Protein AF-A0AA97EHS9-F1 (afdb_monomer_lite)

Radius of gyration: 20.48 Å; chains: 1; bounding box: 58×56×51 Å

Sequence (128 aa):
MDTQNSQNTEQPTDEQRSEQRQPIHQPLTPEEVSPEQKAAHKKALEEHDLVLNPGDMVDGEKTLQEKSQQVAVDTGDITGDRIVVPTYFVVDDPEEGQKALHHIKDAEEISDVIRQARVDESGERTWN

Foldseek 3Di:
DDDDDDDPPDDDDLVRQVVVDDDADADFDLVLQDPVLVVVQVVCVVPDPDPARPLLDDDPVDDPNRLRNGWRDFDADPVRDTGTHRQWDWDQDSVPGTDTHGVPPRVVVVVVSVQVVQADPVRDGHDD

pLDDT: mean 81.84, std 15.64, range [37.44, 95.81]

Structure (mmCIF, N/CA/C/O backbone):
data_AF-A0AA97EHS9-F1
#
_entry.id   AF-A0AA97EHS9-F1
#
loop_
_atom_site.group_PDB
_atom_site.id
_atom_site.type_symbol
_atom_site.label_atom_id
_atom_site.label_alt_id
_atom_site.label_comp_id
_atom_site.label_asym_id
_atom_site.label_entity_id
_atom_site.label_seq_id
_atom_site.pdbx_PDB_ins_code
_atom_site.Cartn_x
_atom_site.Cartn_y
_atom_site.Cartn_z
_atom_site.occupancy
_atom_site.B_iso_or_equiv
_atom_site.auth_seq_id
_atom_site.auth_comp_id
_atom_site.auth_asym_id
_atom_site.auth_atom_id
_atom_site.pdbx_PDB_model_num
ATOM 1 N N . MET A 1 1 ? -37.573 32.401 33.362 1.00 38.00 1 MET A N 1
ATOM 2 C CA . MET A 1 1 ? -36.591 31.335 33.668 1.00 38.00 1 MET A CA 1
ATOM 3 C C . MET A 1 1 ? -36.944 30.259 32.678 1.00 38.00 1 MET A C 1
ATOM 5 O O . MET A 1 1 ? -37.844 29.479 32.947 1.00 38.00 1 MET A O 1
ATOM 9 N N . ASP A 1 2 ? -36.343 30.331 31.498 1.00 37.44 2 ASP A N 1
ATOM 10 C CA . ASP A 1 2 ? -36.766 29.556 30.338 1.00 37.44 2 ASP A CA 1
ATOM 11 C C . ASP A 1 2 ? -35.605 28.648 29.960 1.00 37.44 2 ASP A C 1
ATOM 13 O O . ASP A 1 2 ? -34.492 29.096 29.675 1.00 37.44 2 ASP A O 1
ATOM 17 N N . THR A 1 3 ? -35.860 27.359 30.133 1.00 42.47 3 THR A N 1
ATOM 18 C CA . THR A 1 3 ? -34.919 26.252 30.036 1.00 42.47 3 THR A CA 1
ATOM 19 C C . THR A 1 3 ? -34.420 26.079 28.605 1.00 42.47 3 THR A C 1
ATOM 21 O O . THR A 1 3 ? -35.172 26.150 27.637 1.00 42.47 3 THR A O 1
ATOM 24 N N . GLN A 1 4 ? -33.110 25.873 28.501 1.00 44.03 4 GLN A N 1
ATOM 25 C CA . GLN A 1 4 ? -32.334 25.814 27.271 1.00 44.03 4 GLN A CA 1
ATOM 26 C C . GLN A 1 4 ? -32.689 24.589 26.415 1.00 44.03 4 GLN A C 1
ATOM 28 O O . GLN A 1 4 ? -32.725 23.459 26.897 1.00 44.03 4 GLN A O 1
ATOM 33 N N . ASN A 1 5 ? -32.885 24.840 25.122 1.00 41.38 5 ASN A N 1
ATOM 34 C CA . ASN A 1 5 ? -32.977 23.850 24.056 1.00 41.38 5 ASN A CA 1
ATOM 35 C C . ASN A 1 5 ? -31.569 23.290 23.771 1.00 41.38 5 ASN A C 1
ATOM 37 O O . ASN A 1 5 ? -30.795 23.922 23.051 1.00 41.38 5 ASN A O 1
ATOM 41 N N . SER A 1 6 ? -31.213 22.147 24.367 1.00 42.88 6 SER A N 1
ATOM 42 C CA . SER A 1 6 ? -30.003 21.405 23.985 1.00 42.88 6 SER A CA 1
ATOM 43 C C . SER A 1 6 ? -30.266 20.672 22.677 1.00 42.88 6 SER A C 1
ATOM 45 O O . SER A 1 6 ? -30.999 19.687 22.640 1.00 42.88 6 SER A O 1
ATOM 47 N N . GLN A 1 7 ? -29.684 21.182 21.596 1.00 43.75 7 GLN A N 1
ATOM 48 C CA . GLN A 1 7 ? -29.600 20.472 20.329 1.00 43.75 7 GLN A CA 1
ATOM 49 C C . GLN A 1 7 ? -28.669 19.270 20.520 1.00 43.75 7 GLN A C 1
ATOM 51 O O . GLN A 1 7 ? -27.468 19.430 20.719 1.00 43.75 7 GLN A O 1
ATOM 56 N N . ASN A 1 8 ? -29.253 18.075 20.497 1.00 43.03 8 ASN A N 1
ATOM 57 C CA . ASN A 1 8 ? -28.540 16.808 20.434 1.00 43.03 8 ASN A CA 1
ATOM 58 C C . ASN A 1 8 ? -27.891 16.716 19.040 1.00 43.03 8 ASN A C 1
ATOM 60 O O . ASN A 1 8 ? -28.554 16.387 18.060 1.00 43.03 8 ASN A O 1
ATOM 64 N N . THR A 1 9 ? -26.618 17.085 18.915 1.00 46.19 9 THR A N 1
ATOM 65 C CA . THR A 1 9 ? -25.808 16.728 17.743 1.00 46.19 9 THR A CA 1
ATOM 66 C C . THR A 1 9 ? -25.349 15.289 17.920 1.00 46.19 9 THR A C 1
ATOM 68 O O . THR A 1 9 ? -24.297 15.039 18.505 1.00 46.19 9 THR A O 1
ATOM 71 N N . GLU A 1 10 ? -26.168 14.342 17.469 1.00 51.69 10 GLU A N 1
ATOM 72 C CA . GLU A 1 10 ? -25.773 12.938 17.352 1.00 51.69 10 GLU A CA 1
ATOM 73 C C . GLU A 1 10 ? -24.648 12.850 16.312 1.00 51.69 10 GLU A C 1
ATOM 75 O O . GLU A 1 10 ? -24.826 13.207 15.145 1.00 51.69 10 GLU A O 1
ATOM 80 N N . GLN A 1 11 ? -23.449 12.462 16.755 1.00 49.84 11 GLN A N 1
ATOM 81 C CA . GLN A 1 11 ? -22.352 12.164 15.842 1.00 49.84 11 GLN A CA 1
ATOM 82 C C . GLN A 1 11 ? -22.699 10.892 15.053 1.00 49.84 11 GLN A C 1
ATOM 84 O O . GLN A 1 11 ? -23.260 9.964 15.637 1.00 49.84 11 GLN A O 1
ATOM 89 N N . PRO A 1 12 ? -22.386 10.829 13.748 1.00 54.97 12 PRO A N 1
ATOM 90 C CA . PRO A 1 12 ? -22.645 9.639 12.949 1.00 54.97 12 PRO A CA 1
ATOM 91 C C . PRO A 1 12 ? -21.855 8.447 13.500 1.00 54.97 12 PRO A C 1
ATOM 93 O O . PRO A 1 12 ? -20.683 8.598 13.867 1.00 54.97 12 PRO A O 1
ATOM 96 N N . THR A 1 13 ? -22.522 7.294 13.533 1.00 59.78 13 THR A N 1
ATOM 97 C CA . THR A 1 13 ? -21.960 5.990 13.918 1.00 59.78 13 THR A CA 1
ATOM 98 C C . THR A 1 13 ? -20.830 5.565 12.974 1.00 59.78 13 THR A C 1
ATOM 100 O O . THR A 1 13 ? -20.736 6.062 11.846 1.00 59.78 13 THR A O 1
ATOM 103 N N . ASP A 1 14 ? -19.971 4.645 13.416 1.00 57.78 14 ASP A N 1
ATOM 104 C CA . ASP A 1 14 ? -18.833 4.156 12.620 1.00 57.78 14 ASP A CA 1
ATOM 105 C C . ASP A 1 14 ? -19.285 3.518 11.297 1.00 57.78 14 ASP A C 1
ATOM 107 O O . ASP A 1 14 ? -18.694 3.778 10.246 1.00 57.78 14 ASP A O 1
ATOM 111 N N . GLU A 1 15 ? -20.417 2.805 11.310 1.00 55.09 15 GLU A N 1
ATOM 112 C CA . GLU A 1 15 ? -21.059 2.277 10.100 1.00 55.09 15 GLU A CA 1
ATOM 113 C C . GLU A 1 15 ? -21.406 3.407 9.115 1.00 55.09 15 GLU A C 1
ATOM 115 O O . GLU A 1 15 ? -20.994 3.369 7.955 1.00 55.09 15 GLU A O 1
ATOM 120 N N . GLN A 1 16 ? -22.042 4.485 9.586 1.00 54.19 16 GLN A N 1
ATOM 121 C CA . GLN A 1 16 ? -22.413 5.636 8.751 1.00 54.19 16 GLN A CA 1
ATOM 122 C C . GLN A 1 16 ? -21.203 6.414 8.204 1.00 54.19 16 GLN A C 1
ATOM 124 O O . GLN A 1 16 ? -21.309 7.049 7.151 1.00 54.19 16 GLN A O 1
ATOM 129 N N . ARG A 1 17 ? -20.053 6.396 8.896 1.00 59.62 17 ARG A N 1
ATOM 130 C CA . ARG A 1 17 ? -18.802 6.994 8.388 1.00 59.62 17 ARG A CA 1
ATOM 131 C C . ARG A 1 17 ? -18.130 6.137 7.329 1.00 59.62 17 ARG A C 1
ATOM 133 O O . ARG A 1 17 ? -17.501 6.709 6.439 1.00 59.62 17 ARG A O 1
ATOM 140 N N . SER A 1 18 ? -18.237 4.816 7.425 1.00 59.22 18 SER A N 1
ATOM 141 C CA . SER A 1 18 ? -17.669 3.895 6.435 1.00 59.22 18 SER A CA 1
ATOM 142 C C . SER A 1 18 ? -18.442 3.935 5.107 1.00 59.22 18 SER A C 1
ATOM 144 O O . SER A 1 18 ? -17.830 3.991 4.043 1.00 59.22 18 SER A O 1
ATOM 146 N N . GLU A 1 19 ? -19.776 4.057 5.150 1.00 54.41 19 GLU A N 1
ATOM 147 C CA . GLU A 1 19 ? -20.648 4.109 3.961 1.00 54.41 19 GLU A CA 1
ATOM 148 C C . GLU A 1 19 ? -20.401 5.324 3.046 1.00 54.41 19 GLU A C 1
ATOM 150 O O . GLU A 1 19 ? -20.736 5.301 1.861 1.00 54.41 19 GLU A O 1
ATOM 155 N N . GLN A 1 20 ? -19.815 6.403 3.573 1.00 56.38 20 GLN A N 1
ATOM 156 C CA . GLN A 1 20 ? -19.544 7.630 2.814 1.00 56.38 20 GLN A CA 1
ATOM 157 C C . GLN A 1 20 ? -18.202 7.605 2.068 1.00 56.38 20 GLN A C 1
ATOM 159 O O . GLN A 1 20 ? -17.923 8.510 1.274 1.00 56.38 20 GLN A O 1
ATOM 164 N N . ARG A 1 21 ? -17.352 6.601 2.312 1.00 69.44 21 ARG A N 1
ATOM 165 C CA . ARG A 1 21 ? -16.002 6.532 1.741 1.00 69.44 21 ARG A CA 1
ATO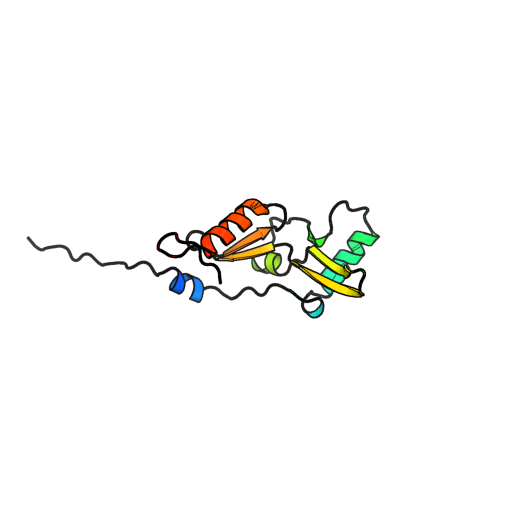M 166 C C . ARG A 1 21 ? -16.020 5.711 0.458 1.00 69.44 21 ARG A C 1
ATOM 168 O O . ARG A 1 21 ? -16.667 4.672 0.371 1.00 69.44 21 ARG A O 1
ATOM 175 N N . GLN A 1 22 ? -15.319 6.193 -0.568 1.00 71.75 22 GLN A N 1
ATOM 176 C CA . GLN A 1 22 ? -15.222 5.462 -1.831 1.00 71.75 22 GLN A CA 1
ATOM 177 C C . GLN A 1 22 ? -14.479 4.134 -1.596 1.00 71.75 22 GLN A C 1
ATOM 179 O O . GLN A 1 22 ? -13.450 4.134 -0.909 1.00 71.75 22 GLN A O 1
ATOM 184 N N . PRO A 1 23 ? -14.969 3.013 -2.152 1.00 75.00 23 PRO A N 1
ATOM 185 C CA . PRO A 1 23 ? -14.282 1.738 -2.041 1.00 75.00 23 PRO A CA 1
ATOM 186 C C . PRO A 1 23 ? -12.954 1.807 -2.797 1.00 75.00 23 PRO A C 1
ATOM 188 O O . PRO A 1 23 ? -12.909 2.154 -3.979 1.00 75.00 23 PRO A O 1
ATOM 191 N N . ILE A 1 24 ? -11.866 1.472 -2.108 1.00 82.81 24 ILE A N 1
ATOM 192 C CA . ILE A 1 24 ? -10.528 1.431 -2.691 1.00 82.81 24 ILE A CA 1
ATOM 193 C C . ILE A 1 24 ? -10.229 -0.006 -3.114 1.00 82.81 24 ILE A C 1
ATOM 195 O O . ILE A 1 24 ? -10.238 -0.923 -2.298 1.00 82.81 24 ILE A O 1
ATOM 199 N N . HIS A 1 25 ? -9.985 -0.199 -4.408 1.00 86.56 25 HIS A N 1
ATOM 200 C CA . HIS A 1 25 ? -9.760 -1.515 -4.999 1.00 86.56 25 HIS A CA 1
ATOM 201 C C . HIS A 1 25 ? -8.272 -1.858 -5.025 1.00 86.56 25 HIS A C 1
ATOM 203 O O . HIS A 1 25 ? -7.528 -1.233 -5.769 1.00 86.56 25 HIS A O 1
ATOM 209 N N . GLN A 1 26 ? -7.829 -2.857 -4.270 1.00 91.06 26 GLN A N 1
ATOM 210 C CA . GLN A 1 26 ? -6.435 -3.306 -4.304 1.00 91.06 26 GLN A CA 1
ATOM 211 C C . GLN A 1 26 ? -6.255 -4.446 -5.317 1.00 91.06 26 GLN A C 1
ATOM 213 O O . GLN A 1 26 ? -7.111 -5.327 -5.363 1.00 91.06 26 GLN A O 1
ATOM 218 N N . PRO A 1 27 ? -5.178 -4.465 -6.123 1.00 92.44 27 PRO A N 1
ATOM 219 C CA . PRO A 1 27 ? -4.927 -5.562 -7.052 1.00 92.44 27 PRO A CA 1
ATOM 220 C C . PRO A 1 27 ? -4.536 -6.828 -6.282 1.00 92.44 27 PRO A C 1
ATOM 222 O O . PRO A 1 27 ? -3.574 -6.822 -5.514 1.00 92.44 27 PRO A O 1
ATOM 225 N N . LEU A 1 28 ? -5.268 -7.918 -6.500 1.00 90.19 28 LEU A N 1
ATOM 226 C CA . LEU A 1 28 ? -5.030 -9.220 -5.863 1.00 90.19 28 LEU A CA 1
ATOM 227 C C . LEU A 1 28 ? -4.633 -10.295 -6.879 1.00 90.19 28 LEU A C 1
ATOM 229 O O . LEU A 1 28 ? -4.202 -11.383 -6.501 1.00 90.19 28 LEU A O 1
ATOM 233 N N . THR A 1 29 ? -4.763 -9.985 -8.167 1.00 91.12 29 THR A N 1
ATOM 234 C CA . THR A 1 29 ? -4.434 -10.879 -9.274 1.00 91.12 29 THR A CA 1
ATOM 235 C C . THR A 1 29 ? -3.456 -10.221 -10.247 1.00 91.12 29 THR A C 1
ATOM 237 O O . THR A 1 29 ? -3.426 -8.991 -10.370 1.00 91.12 29 THR A O 1
ATOM 240 N N . PRO A 1 30 ? -2.641 -11.009 -10.971 1.00 89.69 30 PRO A N 1
ATOM 241 C CA . PRO A 1 30 ? -1.706 -10.471 -11.957 1.00 89.69 30 PRO A CA 1
ATOM 242 C C . PRO A 1 30 ? -2.389 -9.614 -13.020 1.00 89.69 30 PRO A C 1
ATOM 244 O O . PRO A 1 30 ? -1.797 -8.653 -13.505 1.00 89.69 30 PRO A O 1
ATOM 247 N N . GLU A 1 31 ? -3.616 -9.944 -13.408 1.00 91.75 31 GLU A N 1
ATOM 248 C CA . GLU A 1 31 ? -4.381 -9.248 -14.442 1.00 91.75 31 GLU A CA 1
ATOM 249 C C . GLU A 1 31 ? -4.772 -7.823 -14.025 1.00 91.75 31 GLU A C 1
ATOM 251 O O . GLU A 1 31 ? -4.879 -6.948 -14.883 1.00 91.75 31 GLU A O 1
ATOM 256 N N . GLU A 1 32 ? -4.929 -7.577 -12.724 1.00 93.75 32 GLU A N 1
ATOM 257 C CA . GLU A 1 32 ? -5.297 -6.272 -12.160 1.00 93.75 32 GLU A CA 1
ATOM 258 C C . GLU A 1 32 ? -4.102 -5.319 -12.027 1.00 93.75 32 GLU A C 1
ATOM 260 O O . GLU A 1 32 ? -4.277 -4.109 -11.886 1.00 93.75 32 GLU A O 1
ATOM 265 N N . VAL A 1 33 ? -2.875 -5.839 -12.092 1.00 93.25 33 VAL A N 1
ATOM 266 C CA . VAL A 1 33 ? -1.660 -5.022 -12.005 1.00 93.25 33 VAL A CA 1
ATOM 267 C C . VAL A 1 33 ? -1.414 -4.300 -13.329 1.00 93.25 33 VAL A C 1
ATOM 269 O O . VAL A 1 33 ? -1.308 -4.931 -14.388 1.00 93.25 33 VAL A O 1
ATOM 272 N N . SER A 1 34 ? -1.247 -2.975 -13.266 1.00 93.56 34 SER A N 1
ATOM 273 C CA . SER A 1 34 ? -1.070 -2.148 -14.462 1.00 93.56 34 SER A CA 1
ATOM 274 C C . SER A 1 34 ? 0.161 -2.555 -15.296 1.00 93.56 34 SER A C 1
ATOM 276 O O . SER A 1 34 ? 1.228 -2.858 -14.740 1.00 93.56 34 SER A O 1
ATOM 278 N N . PRO A 1 35 ? 0.061 -2.551 -16.641 1.00 93.62 35 PRO A N 1
ATOM 279 C CA . PRO A 1 35 ? 1.198 -2.830 -17.519 1.00 93.62 35 PRO A CA 1
ATOM 280 C C . PRO A 1 35 ? 2.390 -1.894 -17.284 1.00 93.62 35 PRO A C 1
ATOM 282 O O . PRO A 1 35 ? 3.541 -2.323 -17.374 1.00 93.62 35 PRO A O 1
ATOM 285 N N . GLU A 1 36 ? 2.122 -0.632 -16.952 1.00 94.44 36 GLU A N 1
ATOM 286 C CA . GLU A 1 36 ? 3.135 0.388 -16.688 1.00 94.44 36 GLU A CA 1
ATOM 287 C C . GLU A 1 36 ? 3.963 0.043 -15.447 1.00 94.44 36 GLU A C 1
ATOM 289 O O . GLU A 1 36 ? 5.192 0.114 -15.492 1.00 94.44 36 GLU A O 1
ATOM 294 N N . GLN A 1 37 ? 3.312 -0.394 -14.362 1.00 93.06 37 GLN A N 1
ATOM 295 C CA . GLN A 1 37 ? 3.994 -0.808 -13.134 1.00 93.06 37 GLN A CA 1
ATOM 296 C C . GLN A 1 37 ? 4.870 -2.042 -13.383 1.00 93.06 37 GLN A C 1
ATOM 298 O O . GLN A 1 37 ? 6.035 -2.062 -12.984 1.00 93.06 37 GLN A O 1
ATOM 303 N N . LYS A 1 38 ? 4.369 -3.034 -14.135 1.00 92.19 38 LYS A N 1
ATOM 304 C CA . LYS A 1 38 ? 5.157 -4.222 -14.515 1.00 92.19 38 LYS A CA 1
ATOM 305 C C . LYS A 1 38 ? 6.401 -3.855 -15.321 1.00 92.19 38 LYS A C 1
ATOM 307 O O . LYS A 1 38 ? 7.491 -4.359 -15.045 1.00 92.19 38 LYS A O 1
ATOM 312 N N . ALA A 1 39 ? 6.250 -2.976 -16.312 1.00 93.56 39 ALA A N 1
ATOM 313 C CA . ALA A 1 39 ? 7.363 -2.516 -17.134 1.00 93.56 39 ALA A CA 1
ATOM 314 C C . ALA A 1 39 ? 8.398 -1.738 -16.305 1.00 93.56 39 ALA A C 1
ATOM 316 O O . ALA A 1 39 ? 9.598 -1.957 -16.469 1.00 93.56 39 ALA A O 1
ATOM 317 N N . ALA A 1 40 ? 7.942 -0.882 -15.386 1.00 92.38 40 ALA A N 1
ATOM 318 C CA . ALA A 1 40 ? 8.811 -0.126 -14.490 1.00 92.38 40 ALA A CA 1
ATOM 319 C C . ALA A 1 40 ? 9.599 -1.040 -13.539 1.00 92.38 40 ALA A C 1
ATOM 321 O O . ALA A 1 40 ? 10.810 -0.870 -13.407 1.00 92.38 40 ALA A O 1
ATOM 322 N N . HIS A 1 41 ? 8.954 -2.044 -12.934 1.00 92.25 41 HIS A N 1
ATOM 323 C CA . HIS A 1 41 ? 9.634 -3.007 -12.061 1.00 92.25 41 HIS A CA 1
ATOM 324 C C . HIS A 1 41 ? 10.689 -3.806 -12.815 1.00 92.25 41 HIS A C 1
ATOM 326 O O . HIS A 1 41 ? 11.825 -3.905 -12.359 1.00 92.25 41 HIS A O 1
ATOM 332 N N . LYS A 1 42 ? 10.335 -4.328 -13.996 1.00 90.75 42 LYS A N 1
ATOM 333 C CA . LYS A 1 42 ? 11.279 -5.067 -14.835 1.00 90.75 42 LYS A CA 1
ATOM 334 C C . LYS A 1 42 ? 12.498 -4.212 -15.180 1.00 90.75 42 LYS A C 1
ATOM 336 O O . LYS A 1 42 ? 13.623 -4.659 -14.994 1.00 90.75 42 LYS A O 1
ATOM 341 N N . LYS A 1 43 ? 12.271 -2.975 -15.625 1.00 93.31 43 LYS A N 1
ATOM 342 C CA . LYS A 1 43 ? 13.347 -2.038 -15.951 1.00 93.31 43 LYS A CA 1
ATOM 343 C C . LYS A 1 43 ? 14.244 -1.761 -14.739 1.00 93.31 43 LYS A C 1
ATOM 345 O O . LYS A 1 43 ? 15.459 -1.825 -14.863 1.00 93.31 43 LYS A O 1
ATOM 350 N N . ALA A 1 44 ? 13.661 -1.511 -13.567 1.00 91.50 44 ALA A N 1
ATOM 351 C CA . ALA A 1 44 ? 14.421 -1.245 -12.348 1.00 91.50 44 ALA A CA 1
ATOM 352 C C . ALA A 1 44 ? 15.291 -2.440 -11.916 1.00 91.50 44 ALA A C 1
ATOM 354 O O . ALA A 1 44 ? 16.424 -2.235 -11.492 1.00 91.50 44 ALA A O 1
ATOM 355 N N . LEU A 1 45 ? 14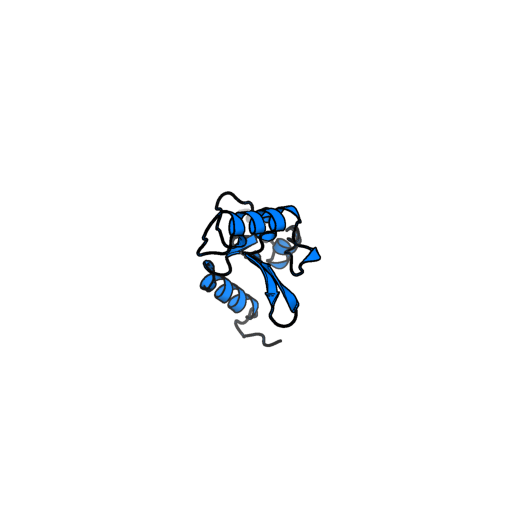.791 -3.672 -12.065 1.00 89.50 45 LEU A N 1
ATOM 356 C CA . LEU A 1 45 ? 15.550 -4.898 -11.784 1.00 89.50 45 LEU A CA 1
ATOM 357 C C . LEU A 1 45 ? 16.669 -5.160 -12.807 1.00 89.50 45 LEU A C 1
ATOM 359 O O . LEU A 1 45 ? 17.681 -5.761 -12.465 1.00 89.50 45 LEU A O 1
ATOM 363 N N . GLU A 1 46 ? 16.492 -4.741 -14.063 1.00 91.38 46 GLU A N 1
ATOM 364 C CA . GLU A 1 46 ? 17.514 -4.872 -15.111 1.00 91.38 46 GLU A CA 1
ATOM 365 C C . GLU A 1 46 ? 18.610 -3.797 -14.999 1.00 91.38 46 GLU A C 1
ATOM 367 O O . GLU A 1 46 ? 19.769 -4.060 -15.323 1.00 91.38 46 GLU A O 1
ATOM 372 N N . GLU A 1 47 ? 18.260 -2.586 -14.557 1.00 92.44 47 GLU A N 1
ATOM 373 C CA . GLU A 1 47 ? 19.170 -1.432 -14.502 1.00 92.44 47 GLU A CA 1
ATOM 374 C C . GLU A 1 47 ? 19.936 -1.305 -13.176 1.00 92.44 47 GLU A C 1
ATOM 376 O O . GLU A 1 47 ? 20.980 -0.643 -13.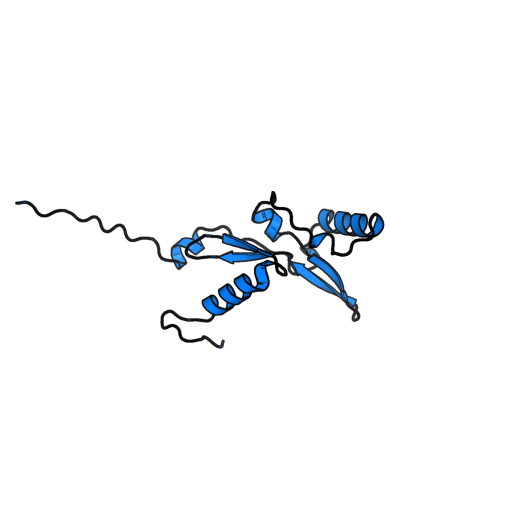130 1.00 92.44 47 GLU A O 1
ATOM 381 N N . HIS A 1 48 ? 19.441 -1.912 -12.094 1.00 87.25 48 HIS A N 1
ATOM 382 C CA . HIS A 1 48 ? 19.976 -1.725 -10.748 1.00 87.25 48 HIS A CA 1
ATOM 383 C C . HIS A 1 48 ? 20.095 -3.043 -9.975 1.00 87.25 48 HIS A C 1
ATOM 385 O O . HIS A 1 48 ? 19.212 -3.892 -10.023 1.00 87.25 48 HIS A O 1
ATOM 391 N N . ASP A 1 49 ? 21.166 -3.173 -9.188 1.00 87.69 49 ASP A N 1
ATOM 392 C CA . ASP A 1 49 ? 21.310 -4.245 -8.197 1.00 87.69 49 ASP A CA 1
ATOM 393 C C . ASP A 1 49 ? 20.602 -3.820 -6.901 1.00 87.69 49 ASP A C 1
ATOM 395 O O . ASP A 1 49 ? 21.167 -3.135 -6.043 1.00 87.69 49 ASP A O 1
ATOM 399 N N . LEU A 1 50 ? 19.300 -4.101 -6.833 1.00 86.00 50 LEU A N 1
ATOM 400 C CA . LEU A 1 50 ? 18.430 -3.651 -5.752 1.00 86.00 50 LEU A CA 1
ATOM 401 C C . LEU A 1 50 ? 18.359 -4.687 -4.629 1.00 86.00 50 LEU A C 1
ATOM 403 O O . LEU A 1 50 ? 18.121 -5.868 -4.857 1.00 86.00 50 LEU A O 1
ATOM 407 N N . VAL A 1 51 ? 18.480 -4.211 -3.389 1.00 86.62 51 VAL A N 1
ATOM 408 C CA . VAL A 1 51 ? 18.287 -5.031 -2.177 1.00 86.62 51 VAL A CA 1
ATOM 409 C C . VAL A 1 51 ? 16.797 -5.216 -1.845 1.00 86.62 51 VAL A C 1
ATOM 411 O O . VAL A 1 51 ? 16.430 -6.130 -1.113 1.00 86.62 51 VAL A O 1
ATOM 414 N N . LEU A 1 52 ? 15.938 -4.343 -2.377 1.00 86.06 52 LEU A N 1
ATOM 415 C CA . LEU A 1 52 ? 14.486 -4.363 -2.200 1.00 86.06 52 LEU A CA 1
ATOM 416 C C . LEU A 1 52 ? 13.802 -4.512 -3.555 1.00 86.06 52 LEU A C 1
ATOM 418 O O . LEU A 1 52 ? 14.315 -4.020 -4.563 1.00 86.06 52 LEU A O 1
ATOM 422 N N . ASN A 1 53 ? 12.609 -5.107 -3.574 1.00 88.50 53 ASN A N 1
ATOM 423 C CA . ASN A 1 53 ? 11.798 -5.072 -4.783 1.00 88.50 53 ASN A CA 1
ATOM 424 C C . ASN A 1 53 ? 11.444 -3.610 -5.110 1.00 88.50 53 ASN A C 1
ATOM 426 O O . ASN A 1 53 ? 11.151 -2.835 -4.196 1.00 88.50 53 ASN A O 1
ATOM 430 N N . PRO A 1 54 ? 11.412 -3.210 -6.393 1.00 90.56 54 PRO A N 1
ATOM 431 C CA . PRO A 1 54 ? 11.010 -1.856 -6.782 1.00 90.56 54 PRO A CA 1
ATOM 432 C C . PRO A 1 54 ? 9.645 -1.445 -6.214 1.00 90.56 54 PRO A C 1
ATOM 434 O O . PRO A 1 54 ? 9.459 -0.305 -5.793 1.00 90.56 54 PRO A O 1
ATOM 437 N N . GLY A 1 55 ? 8.718 -2.403 -6.138 1.00 89.62 55 GLY A N 1
ATOM 438 C CA . GLY A 1 55 ? 7.391 -2.227 -5.562 1.00 89.62 55 GLY A CA 1
ATOM 439 C C . GLY A 1 55 ? 7.366 -1.987 -4.050 1.00 89.62 55 GLY A C 1
ATOM 440 O O . GLY A 1 55 ? 6.385 -1.442 -3.553 1.00 89.62 55 GLY A O 1
ATOM 441 N N . ASP A 1 56 ? 8.432 -2.327 -3.320 1.00 90.56 56 ASP A N 1
ATOM 442 C CA . ASP A 1 56 ? 8.566 -2.115 -1.866 1.00 90.56 56 ASP A CA 1
ATOM 443 C C . ASP A 1 56 ? 9.141 -0.739 -1.508 1.00 90.56 56 ASP A C 1
ATOM 445 O O . ASP A 1 56 ? 9.278 -0.380 -0.335 1.00 90.56 56 ASP A O 1
ATOM 449 N N . MET A 1 57 ? 9.515 0.058 -2.510 1.00 89.31 57 MET A N 1
ATOM 450 C CA . MET A 1 57 ? 10.046 1.390 -2.263 1.00 89.31 57 MET A CA 1
ATOM 451 C C . MET A 1 57 ? 8.930 2.324 -1.791 1.00 89.31 57 MET A C 1
ATOM 453 O O . MET A 1 57 ? 7.910 2.523 -2.458 1.00 89.31 57 MET A O 1
ATOM 457 N N . VAL A 1 58 ? 9.148 2.911 -0.614 1.00 88.62 58 VAL A N 1
ATOM 458 C CA . VAL A 1 58 ? 8.210 3.853 -0.005 1.00 88.62 58 VAL A CA 1
ATOM 459 C C . VAL A 1 58 ? 8.392 5.230 -0.608 1.00 88.62 58 VAL A C 1
ATOM 461 O O . VAL A 1 58 ? 9.475 5.808 -0.533 1.00 88.62 58 VAL A O 1
ATOM 464 N N . ASP A 1 59 ? 7.289 5.767 -1.111 1.00 88.94 59 ASP A N 1
ATOM 465 C CA . ASP A 1 59 ? 7.177 7.143 -1.563 1.00 88.94 59 ASP A CA 1
ATOM 466 C C . ASP A 1 59 ? 6.118 7.866 -0.718 1.00 88.94 59 ASP A C 1
ATOM 468 O O . ASP A 1 59 ? 4.951 7.463 -0.656 1.00 88.94 59 ASP A O 1
ATOM 472 N N . GLY A 1 60 ? 6.559 8.904 -0.008 1.00 87.81 60 GLY A N 1
ATOM 473 C CA . GLY A 1 60 ? 5.713 9.695 0.880 1.00 87.81 60 GLY A CA 1
ATOM 474 C C . GLY A 1 60 ? 4.752 10.622 0.138 1.00 87.81 60 GLY A C 1
ATOM 475 O O . GLY A 1 60 ? 3.735 10.995 0.717 1.00 87.81 60 GLY A O 1
ATOM 476 N N . GLU A 1 61 ? 5.042 10.959 -1.121 1.00 93.31 61 GLU A N 1
ATOM 477 C CA . GLU A 1 61 ? 4.250 11.905 -1.916 1.00 93.31 61 GLU A CA 1
ATOM 478 C C . GLU A 1 61 ? 3.019 11.248 -2.555 1.00 93.31 61 GLU A C 1
ATOM 480 O O . GLU A 1 61 ? 2.073 11.943 -2.929 1.00 93.31 61 GLU A O 1
ATOM 485 N N . LYS A 1 62 ? 2.990 9.910 -2.628 1.00 93.06 62 LYS A N 1
ATOM 486 C CA . LYS A 1 62 ? 1.857 9.157 -3.177 1.00 93.06 62 LYS A CA 1
ATOM 487 C C . LYS A 1 62 ? 0.589 9.344 -2.352 1.00 93.06 62 LYS A C 1
ATOM 489 O O . LYS A 1 62 ? 0.575 9.195 -1.124 1.00 93.06 62 LYS A O 1
ATOM 494 N N . THR A 1 63 ? -0.506 9.558 -3.065 1.00 94.31 63 THR A N 1
ATOM 495 C CA . THR A 1 63 ? -1.864 9.571 -2.523 1.00 94.31 63 THR A CA 1
ATOM 496 C C . THR A 1 63 ? -2.284 8.188 -2.018 1.00 94.31 63 THR A C 1
ATOM 498 O O . THR A 1 63 ? -1.704 7.161 -2.374 1.00 94.31 63 THR A O 1
ATOM 501 N N . LEU A 1 64 ? -3.349 8.145 -1.212 1.00 92.25 64 LEU A N 1
ATOM 502 C CA . LEU A 1 64 ? -3.962 6.896 -0.752 1.00 92.25 64 LEU A CA 1
ATOM 503 C C . LEU A 1 64 ? -4.351 5.980 -1.931 1.00 92.25 64 LEU A C 1
ATOM 505 O O . LEU A 1 64 ? -4.071 4.783 -1.906 1.00 92.25 64 LEU A O 1
ATOM 509 N N . GLN A 1 65 ? -4.931 6.558 -2.990 1.00 92.50 65 GLN A N 1
ATOM 510 C CA . GLN A 1 65 ? -5.312 5.822 -4.196 1.00 92.50 65 GLN A CA 1
ATOM 511 C C . GLN A 1 65 ? -4.090 5.217 -4.892 1.00 92.50 65 GLN A C 1
ATOM 513 O O . GLN A 1 65 ? -4.116 4.045 -5.251 1.00 92.50 65 GLN A O 1
ATOM 518 N N . GLU A 1 66 ? -3.002 5.967 -5.057 1.00 94.12 66 GLU A N 1
ATOM 519 C CA . GLU A 1 66 ? -1.782 5.449 -5.689 1.00 94.12 66 GLU A CA 1
ATOM 520 C C . GLU A 1 66 ? -1.122 4.354 -4.847 1.00 94.12 66 GLU A C 1
ATOM 522 O O . GLU A 1 66 ? -0.726 3.323 -5.388 1.00 94.12 66 GLU A O 1
ATOM 527 N N . LYS A 1 67 ? -1.068 4.530 -3.519 1.00 95.12 67 LYS A N 1
ATOM 528 C CA . LYS A 1 67 ? -0.562 3.506 -2.592 1.00 95.12 67 LYS A CA 1
ATOM 529 C C . LYS A 1 67 ? -1.379 2.218 -2.663 1.00 95.12 67 LYS A C 1
ATOM 531 O O . LYS A 1 67 ? -0.803 1.136 -2.628 1.00 95.12 67 LYS A O 1
ATOM 536 N N . SER A 1 68 ? -2.698 2.318 -2.835 1.00 94.31 68 SER A N 1
ATOM 537 C CA . SER A 1 68 ? -3.577 1.147 -2.950 1.00 94.31 68 SER A CA 1
ATOM 538 C C . SER A 1 68 ? -3.323 0.283 -4.189 1.00 94.31 68 SER A C 1
ATOM 540 O O . SER A 1 68 ? -3.584 -0.917 -4.152 1.00 94.31 68 SER A O 1
ATOM 542 N N . GLN A 1 69 ? -2.814 0.883 -5.273 1.00 95.81 69 GLN A N 1
ATOM 543 C CA . GLN A 1 6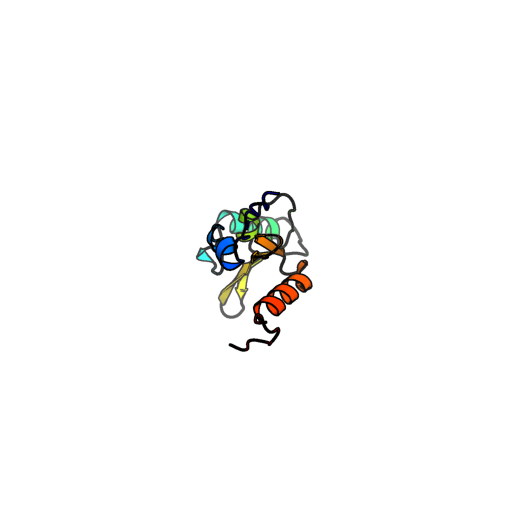9 ? -2.492 0.189 -6.527 1.00 95.81 69 GLN A CA 1
ATOM 544 C C . GLN A 1 69 ? -1.059 -0.354 -6.558 1.00 95.81 69 GLN A C 1
ATOM 546 O O . GLN A 1 69 ? -0.665 -1.012 -7.525 1.00 95.81 69 GLN A O 1
ATOM 551 N N . GLN A 1 70 ? -0.251 -0.031 -5.548 1.00 95.50 70 GLN A N 1
ATOM 552 C CA . GLN A 1 70 ? 1.153 -0.404 -5.522 1.00 95.50 70 GLN A CA 1
ATOM 553 C C . GLN A 1 70 ? 1.307 -1.881 -5.150 1.00 95.50 70 GLN A C 1
ATOM 555 O O . GLN A 1 70 ? 0.740 -2.350 -4.161 1.00 95.50 70 GLN A O 1
ATOM 560 N N . VAL A 1 71 ? 2.094 -2.601 -5.947 1.00 95.50 71 VAL A N 1
ATOM 561 C CA . VAL A 1 71 ? 2.341 -4.037 -5.796 1.00 95.50 71 VAL A CA 1
ATOM 562 C C . VAL A 1 71 ? 3.806 -4.273 -5.477 1.00 95.50 71 VAL A C 1
ATOM 564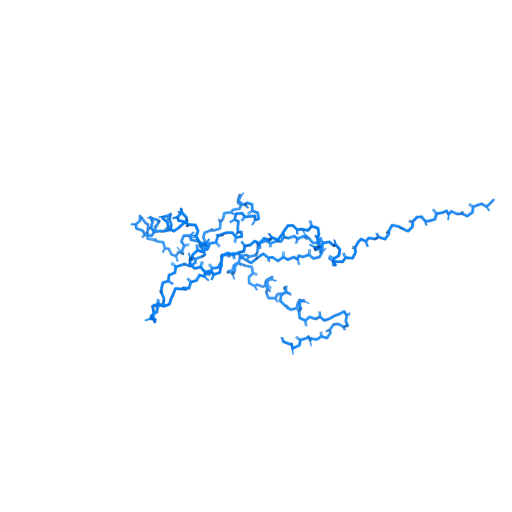 O O . VAL A 1 71 ? 4.677 -3.873 -6.237 1.00 95.50 71 VAL A O 1
ATOM 567 N N . ALA A 1 72 ? 4.079 -4.963 -4.378 1.00 92.44 72 ALA A N 1
ATOM 568 C CA . ALA A 1 72 ? 5.420 -5.318 -3.934 1.00 92.44 72 ALA A CA 1
ATOM 569 C C . ALA A 1 72 ? 6.024 -6.399 -4.831 1.00 92.44 72 ALA A C 1
ATOM 571 O O . ALA A 1 72 ? 7.155 -6.291 -5.311 1.00 92.44 72 ALA A O 1
ATOM 572 N N . VAL A 1 73 ? 5.225 -7.437 -5.079 1.00 87.25 73 VAL A N 1
ATOM 573 C CA . VAL A 1 73 ? 5.630 -8.649 -5.783 1.00 87.25 73 VAL A CA 1
ATOM 574 C C . VAL A 1 73 ? 4.550 -9.030 -6.786 1.00 87.25 73 VAL A C 1
ATOM 576 O O . VAL A 1 73 ? 3.388 -9.165 -6.422 1.00 87.25 73 VAL A O 1
ATOM 579 N N . ASP A 1 74 ? 4.953 -9.222 -8.041 1.00 86.31 74 ASP A N 1
ATOM 580 C CA . ASP A 1 74 ? 4.169 -9.869 -9.100 1.00 86.31 74 ASP A CA 1
ATOM 581 C C . ASP A 1 74 ? 5.105 -10.837 -9.834 1.00 86.31 74 ASP A C 1
ATOM 583 O O . ASP A 1 74 ? 5.779 -10.470 -10.800 1.00 86.31 74 ASP A O 1
ATOM 587 N N . THR A 1 75 ? 5.218 -12.062 -9.317 1.00 83.12 75 THR A N 1
ATOM 588 C CA . THR A 1 75 ? 6.115 -13.092 -9.859 1.00 83.12 75 THR A CA 1
ATOM 589 C C . THR A 1 75 ? 5.459 -14.466 -9.849 1.00 83.12 75 THR A C 1
ATOM 591 O O . THR A 1 75 ? 4.543 -14.725 -9.072 1.00 83.12 75 THR A O 1
ATOM 594 N N . GLY A 1 76 ? 5.943 -15.350 -10.722 1.00 85.25 76 GLY A N 1
ATOM 595 C CA . GLY A 1 76 ? 5.646 -16.777 -10.641 1.00 85.25 76 GLY A CA 1
ATOM 596 C C . GLY A 1 76 ? 6.378 -17.417 -9.463 1.00 85.25 76 GLY A C 1
ATOM 597 O O . GLY A 1 76 ? 7.532 -17.068 -9.193 1.00 85.25 76 GLY A O 1
ATOM 598 N N . ASP A 1 77 ? 5.719 -18.341 -8.780 1.00 82.69 77 ASP A N 1
ATOM 599 C CA . ASP A 1 77 ? 6.345 -19.234 -7.815 1.00 82.69 77 ASP A CA 1
ATOM 600 C C . ASP A 1 77 ? 6.954 -20.474 -8.507 1.00 82.69 77 ASP A C 1
ATOM 602 O O . ASP A 1 77 ? 7.034 -20.569 -9.735 1.00 82.69 77 ASP A O 1
ATOM 606 N N . ILE A 1 78 ? 7.420 -21.442 -7.710 1.00 80.56 78 ILE A N 1
ATOM 607 C CA . ILE A 1 78 ? 8.035 -22.672 -8.226 1.00 80.56 78 ILE A CA 1
ATOM 608 C C . ILE A 1 78 ? 7.031 -23.626 -8.898 1.00 80.56 78 ILE A C 1
ATOM 610 O O . ILE A 1 78 ? 7.454 -24.474 -9.687 1.00 80.56 78 ILE A O 1
ATOM 614 N N . THR A 1 79 ? 5.728 -23.519 -8.604 1.00 88.38 79 THR A N 1
ATOM 615 C CA . THR A 1 79 ? 4.677 -24.309 -9.271 1.00 88.38 79 THR A CA 1
ATOM 616 C C . THR A 1 79 ? 4.239 -23.670 -10.587 1.00 88.38 79 THR A C 1
ATOM 618 O O . THR A 1 79 ? 3.632 -24.346 -11.419 1.00 88.38 79 THR A O 1
ATOM 621 N N . GLY A 1 80 ? 4.629 -22.415 -10.825 1.00 81.06 80 GLY A N 1
ATOM 622 C CA . GLY A 1 80 ? 4.253 -21.628 -11.994 1.00 81.06 80 GLY A CA 1
ATOM 623 C C . GLY A 1 80 ? 3.011 -20.770 -11.758 1.00 81.06 80 GLY A C 1
ATOM 624 O O . GLY A 1 80 ? 2.567 -20.092 -12.687 1.00 81.06 80 GLY A O 1
ATOM 625 N N . ASP A 1 81 ? 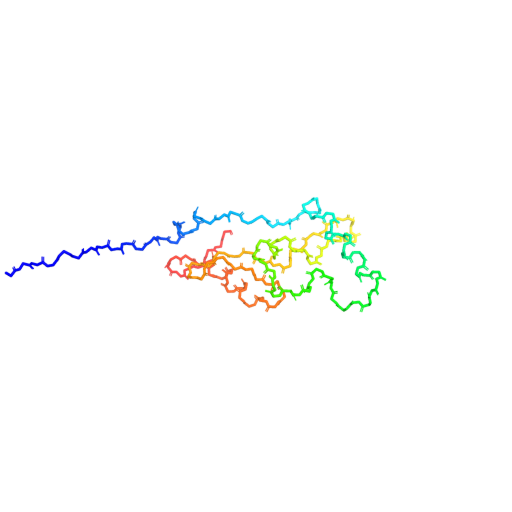2.481 -20.767 -10.534 1.00 86.50 81 ASP A N 1
ATOM 626 C CA . ASP A 1 81 ? 1.379 -19.904 -10.142 1.00 86.50 81 ASP A CA 1
ATOM 627 C C . ASP A 1 81 ? 1.909 -18.485 -9.927 1.00 86.50 81 ASP A C 1
ATOM 629 O O . ASP A 1 81 ? 2.967 -18.270 -9.333 1.00 86.50 81 ASP A O 1
ATOM 633 N N . ARG A 1 82 ? 1.198 -17.481 -10.448 1.00 87.00 82 ARG A N 1
ATOM 634 C CA . ARG A 1 82 ? 1.580 -16.080 -10.246 1.00 87.00 82 ARG A CA 1
ATOM 635 C C . ARG A 1 82 ? 0.962 -15.549 -8.967 1.00 87.00 82 ARG A C 1
ATOM 637 O O . ARG A 1 82 ? -0.249 -15.619 -8.781 1.00 87.00 82 ARG A O 1
ATOM 644 N N . ILE A 1 83 ? 1.804 -14.961 -8.131 1.00 88.38 83 ILE A N 1
ATOM 645 C CA . ILE A 1 83 ? 1.416 -14.371 -6.856 1.00 88.38 83 ILE A CA 1
ATOM 646 C C . ILE A 1 83 ? 1.530 -12.857 -6.977 1.00 88.38 83 ILE A C 1
ATOM 648 O O . ILE A 1 83 ? 2.551 -12.343 -7.439 1.00 88.38 83 ILE A O 1
ATOM 652 N N . VAL A 1 84 ? 0.484 -12.163 -6.531 1.00 92.25 84 VAL A N 1
ATOM 653 C CA . VAL A 1 84 ? 0.462 -10.709 -6.384 1.00 92.25 84 VAL A CA 1
ATOM 654 C C . VAL A 1 84 ? 0.382 -10.358 -4.909 1.00 92.25 84 VAL A C 1
ATOM 656 O O . VAL A 1 84 ? -0.475 -10.861 -4.186 1.00 92.25 84 VAL A O 1
ATOM 659 N N . VAL A 1 85 ? 1.289 -9.491 -4.468 1.00 91.62 85 VAL A N 1
ATOM 660 C CA . VAL A 1 85 ? 1.338 -8.994 -3.091 1.00 91.62 85 VAL A CA 1
ATOM 661 C C . VAL A 1 85 ? 1.236 -7.470 -3.116 1.00 91.62 85 VAL A C 1
ATOM 663 O O . VAL A 1 85 ? 2.155 -6.820 -3.620 1.00 91.62 85 VAL A O 1
ATOM 666 N N . PRO A 1 86 ? 0.155 -6.874 -2.587 1.00 94.31 86 PRO A N 1
ATOM 667 C CA . PRO A 1 86 ? 0.056 -5.427 -2.417 1.00 94.31 86 PRO A CA 1
ATOM 668 C C . PRO A 1 86 ? 1.139 -4.882 -1.478 1.00 94.31 86 PRO A C 1
ATOM 670 O O . PRO A 1 86 ? 1.464 -5.500 -0.466 1.00 94.31 86 PRO A O 1
ATOM 673 N N . THR A 1 87 ? 1.671 -3.695 -1.774 1.00 95.31 87 THR A N 1
ATOM 674 C CA . THR A 1 87 ? 2.662 -3.035 -0.904 1.00 95.31 87 THR A CA 1
ATOM 675 C C . THR A 1 87 ? 2.019 -2.446 0.350 1.00 95.31 87 THR A C 1
ATOM 677 O O . THR A 1 87 ? 2.620 -2.442 1.426 1.00 95.31 87 THR A O 1
ATOM 680 N N . TYR A 1 88 ? 0.793 -1.949 0.221 1.00 94.88 88 TYR A N 1
ATOM 681 C CA . TYR A 1 88 ? 0.039 -1.346 1.313 1.00 94.88 88 TYR A CA 1
ATOM 682 C C . TYR A 1 88 ? -1.248 -2.127 1.559 1.00 94.88 88 TYR A C 1
ATOM 684 O O . TYR A 1 88 ? -1.811 -2.669 0.618 1.00 94.88 88 TYR A O 1
ATOM 692 N N . PHE A 1 89 ? -1.746 -2.139 2.790 1.00 93.12 89 PHE A N 1
ATOM 693 C CA . PHE A 1 89 ? -3.115 -2.516 3.125 1.00 93.12 89 PHE A CA 1
ATOM 694 C C . PHE A 1 89 ? -3.912 -1.252 3.384 1.00 93.12 89 PHE A C 1
ATOM 696 O O . PHE A 1 89 ? -3.495 -0.411 4.183 1.00 93.12 89 PHE A O 1
ATOM 703 N N . VAL A 1 90 ? -5.042 -1.103 2.701 1.00 92.88 90 VAL A N 1
ATOM 704 C CA . VAL A 1 90 ? -5.934 0.024 2.951 1.00 92.88 90 VAL A CA 1
ATOM 705 C C . VAL A 1 90 ? -6.915 -0.375 4.041 1.00 92.88 90 VAL A C 1
ATOM 707 O O . VAL A 1 90 ? -7.678 -1.323 3.876 1.00 92.88 90 VAL A O 1
ATOM 710 N N . VAL A 1 91 ? -6.868 0.339 5.159 1.00 90.81 91 VAL A N 1
ATOM 711 C CA . VAL A 1 91 ? -7.705 0.082 6.332 1.00 90.81 91 VAL A CA 1
ATOM 712 C C . VAL A 1 91 ? -8.604 1.276 6.599 1.00 90.81 91 VAL A C 1
ATOM 714 O O . VAL A 1 91 ? -8.242 2.418 6.307 1.00 90.81 91 VAL A O 1
ATOM 717 N N . ASP A 1 92 ? -9.785 0.999 7.139 1.00 86.69 92 ASP A N 1
ATOM 718 C CA . ASP A 1 92 ? -10.707 2.017 7.616 1.00 86.69 92 ASP A CA 1
ATOM 719 C C . ASP A 1 92 ? -10.538 2.166 9.130 1.00 86.69 92 ASP A C 1
ATOM 721 O O . ASP A 1 92 ? -10.890 1.262 9.886 1.00 86.69 92 ASP A O 1
ATOM 725 N N . ASP A 1 93 ? -9.946 3.283 9.554 1.00 81.44 93 ASP A N 1
ATOM 726 C CA . ASP A 1 93 ? -9.869 3.661 10.959 1.00 81.44 93 ASP A CA 1
ATOM 727 C C . ASP A 1 93 ? -11.108 4.513 11.324 1.00 81.44 93 ASP A C 1
ATOM 729 O O . ASP A 1 93 ? -11.426 5.489 10.614 1.00 81.44 93 ASP A O 1
ATOM 733 N N . PRO A 1 94 ? -11.832 4.164 12.404 1.00 74.12 94 PRO A N 1
ATOM 734 C CA . PRO A 1 94 ? -13.026 4.892 12.825 1.00 74.12 94 PRO A CA 1
ATOM 735 C C . PRO A 1 94 ? -12.712 6.319 13.309 1.00 74.12 94 PRO A C 1
ATOM 737 O O . PRO A 1 94 ? -13.519 7.233 13.099 1.00 74.12 94 PRO A O 1
ATOM 740 N N . GLU A 1 95 ? -11.532 6.545 13.893 1.00 78.06 95 GLU A N 1
ATOM 741 C CA . GLU A 1 95 ? -11.111 7.843 14.426 1.00 78.06 95 GLU A CA 1
ATOM 742 C C . GLU A 1 95 ? -10.374 8.679 13.374 1.00 78.06 95 GLU A C 1
ATOM 744 O O . GLU A 1 95 ? -10.666 9.865 13.193 1.00 78.06 95 GLU A O 1
ATOM 749 N N . GLU A 1 96 ? -9.435 8.058 12.658 1.00 78.88 96 GLU A N 1
ATOM 750 C CA . GLU A 1 96 ? -8.476 8.758 11.797 1.00 78.88 96 GLU A CA 1
ATOM 751 C C . GLU A 1 96 ? -8.794 8.684 10.293 1.00 78.88 96 GLU A C 1
ATOM 753 O O . GLU A 1 96 ? -8.184 9.403 9.496 1.00 78.88 96 GLU A O 1
ATOM 758 N N . GLY A 1 97 ? -9.775 7.881 9.875 1.00 85.19 97 GLY A N 1
ATOM 759 C CA . GLY A 1 97 ? -10.152 7.752 8.467 1.00 85.19 97 GLY A CA 1
ATOM 760 C C . GLY A 1 97 ? -9.422 6.626 7.721 1.00 85.19 97 GLY A C 1
ATOM 761 O O . GLY A 1 97 ? -8.843 5.725 8.317 1.00 85.19 97 GLY A O 1
ATOM 762 N N . GLN A 1 98 ? -9.453 6.639 6.382 1.00 90.50 98 GLN A N 1
ATOM 763 C CA . GLN A 1 98 ? -8.753 5.617 5.594 1.00 90.50 98 GLN A CA 1
ATOM 764 C C . GLN A 1 98 ? -7.232 5.820 5.628 1.00 90.50 98 GLN A C 1
ATOM 766 O O . GLN A 1 98 ? -6.733 6.902 5.305 1.00 90.50 98 GLN A O 1
ATOM 771 N N . LYS A 1 99 ? -6.496 4.747 5.925 1.00 92.25 99 LYS A N 1
ATOM 772 C CA . LYS A 1 99 ? -5.026 4.713 5.949 1.00 92.25 99 LYS A CA 1
ATOM 773 C C . LYS A 1 99 ? -4.494 3.648 4.998 1.00 92.25 99 LYS A C 1
ATOM 775 O O . LYS A 1 99 ? -5.133 2.623 4.798 1.00 92.25 99 LYS A O 1
ATOM 780 N N . ALA A 1 100 ? -3.305 3.873 4.440 1.00 94.50 100 ALA A N 1
ATOM 781 C CA . ALA A 1 100 ? -2.545 2.856 3.711 1.00 94.50 100 ALA A CA 1
ATOM 782 C C . ALA A 1 100 ? -1.332 2.439 4.549 1.00 94.50 100 ALA A C 1
ATOM 784 O O . ALA A 1 100 ? -0.379 3.209 4.664 1.00 94.50 100 ALA A O 1
ATOM 785 N N . LEU A 1 101 ? -1.375 1.226 5.101 1.00 94.75 101 LEU A N 1
ATOM 786 C CA . LEU A 1 101 ? -0.346 0.651 5.968 1.00 94.75 101 LEU A CA 1
ATOM 787 C C . LEU A 1 101 ? 0.617 -0.211 5.156 1.00 94.75 101 LEU A C 1
ATOM 789 O O . LEU A 1 101 ? 0.201 -1.155 4.491 1.00 94.75 101 LEU A O 1
ATOM 793 N N . HIS A 1 102 ? 1.907 0.095 5.183 1.00 95.25 102 HIS A N 1
ATOM 794 C CA . HIS A 1 102 ? 2.925 -0.653 4.460 1.00 95.25 102 HIS A CA 1
ATOM 795 C C . HIS A 1 102 ? 3.155 -2.021 5.112 1.00 95.25 102 HIS A C 1
ATOM 797 O O . HIS A 1 102 ? 3.548 -2.099 6.274 1.00 95.25 102 HIS A O 1
ATOM 803 N N . HIS A 1 103 ? 3.032 -3.106 4.346 1.00 90.19 103 HIS A N 1
ATOM 804 C CA . HIS A 1 103 ? 3.039 -4.474 4.888 1.00 90.19 103 HIS A CA 1
ATOM 805 C C . HIS A 1 103 ? 4.292 -4.846 5.712 1.00 90.19 103 HIS A C 1
ATOM 807 O O . HIS A 1 103 ? 4.190 -5.628 6.652 1.00 90.19 103 HIS A O 1
ATOM 813 N N . ILE A 1 104 ? 5.466 -4.284 5.388 1.00 90.44 104 ILE A N 1
ATOM 814 C CA . ILE A 1 104 ? 6.692 -4.439 6.201 1.00 90.44 104 ILE A CA 1
ATOM 815 C C . ILE A 1 104 ? 6.787 -3.419 7.346 1.00 90.44 104 ILE A C 1
ATOM 817 O O . ILE A 1 104 ? 7.027 -3.806 8.486 1.00 90.44 104 ILE A O 1
ATOM 821 N N . LYS A 1 105 ? 6.683 -2.115 7.049 1.00 91.75 105 LYS A N 1
ATOM 822 C CA . LYS A 1 105 ? 7.006 -1.059 8.025 1.00 91.75 105 LYS A CA 1
ATOM 823 C C . LYS A 1 105 ? 5.963 -0.931 9.130 1.00 91.75 105 LYS A C 1
ATOM 825 O O . LYS A 1 105 ? 6.339 -0.658 10.263 1.00 91.75 105 LYS A O 1
ATOM 830 N N . ASP A 1 106 ? 4.704 -1.196 8.802 1.00 94.75 106 ASP A N 1
ATOM 831 C CA . ASP A 1 106 ? 3.557 -0.935 9.672 1.00 94.75 106 ASP A CA 1
ATOM 832 C C . ASP A 1 106 ? 2.947 -2.249 10.189 1.00 94.75 106 ASP A C 1
ATOM 834 O O . ASP A 1 106 ? 1.765 -2.330 10.506 1.00 94.75 106 ASP A O 1
ATOM 838 N N . ALA A 1 107 ? 3.752 -3.316 10.267 1.00 92.62 107 ALA A N 1
ATOM 839 C CA . ALA A 1 107 ? 3.297 -4.651 10.660 1.00 92.62 107 ALA A CA 1
ATOM 840 C C . ALA A 1 107 ? 2.664 -4.694 12.066 1.00 92.62 107 ALA A C 1
ATOM 842 O O . ALA A 1 107 ? 1.732 -5.467 12.295 1.00 92.62 107 ALA A O 1
ATOM 843 N N . GLU A 1 108 ? 3.153 -3.870 12.999 1.00 93.38 108 GLU A N 1
ATOM 844 C CA . GLU A 1 108 ? 2.563 -3.732 14.337 1.00 93.38 108 GLU A CA 1
ATOM 845 C C . GLU A 1 108 ? 1.168 -3.101 14.257 1.00 93.38 108 GLU A C 1
ATOM 847 O O . GLU A 1 108 ? 0.211 -3.685 14.754 1.00 93.38 108 GLU A O 1
ATOM 852 N N . GLU A 1 109 ? 1.020 -1.989 13.535 1.00 93.00 109 GLU A N 1
ATOM 853 C CA . GLU A 1 109 ? -0.279 -1.332 13.347 1.00 93.00 109 GLU A CA 1
ATOM 854 C C . GLU A 1 109 ? -1.270 -2.235 12.598 1.00 93.00 109 GLU A C 1
ATOM 856 O O . GLU A 1 109 ? -2.428 -2.342 12.984 1.00 93.00 109 GLU A O 1
ATOM 861 N N . ILE A 1 110 ? -0.815 -2.978 11.585 1.00 91.31 110 ILE A N 1
ATOM 862 C CA . ILE A 1 110 ? -1.645 -3.969 10.881 1.00 91.31 110 ILE A CA 1
ATOM 863 C C . ILE A 1 110 ? -2.128 -5.060 11.844 1.00 91.31 110 ILE A C 1
ATOM 865 O O . ILE A 1 110 ? -3.303 -5.431 11.828 1.00 91.31 110 ILE A O 1
ATOM 869 N N . SER A 1 111 ? -1.236 -5.583 12.688 1.00 89.94 111 SER A N 1
ATOM 870 C CA . SER A 1 111 ? -1.605 -6.553 13.722 1.00 89.94 111 SER A CA 1
ATOM 871 C C . SER A 1 111 ? -2.661 -5.966 14.658 1.00 89.94 111 SER A C 1
ATOM 873 O O . SER A 1 111 ? -3.642 -6.635 14.981 1.00 89.94 111 SER A O 1
ATOM 875 N N . ASP A 1 112 ? -2.509 -4.703 15.044 1.00 90.00 112 ASP A N 1
ATOM 876 C CA . ASP A 1 112 ? -3.422 -3.995 15.936 1.00 90.00 112 ASP A CA 1
ATOM 877 C C . ASP A 1 112 ? -4.800 -3.799 15.314 1.00 90.00 112 ASP A C 1
ATOM 879 O O . ASP A 1 112 ? -5.798 -4.141 15.952 1.00 90.00 112 ASP A O 1
ATOM 883 N N . VAL A 1 113 ? -4.856 -3.379 14.050 1.00 88.88 113 VAL A N 1
ATOM 884 C CA . VAL A 1 113 ? -6.096 -3.284 13.271 1.00 88.88 113 VAL A CA 1
ATOM 885 C C . VAL A 1 113 ? -6.785 -4.646 13.187 1.00 88.88 113 VAL A C 1
ATOM 887 O O . VAL A 1 113 ? -7.978 -4.750 13.460 1.00 88.88 113 VAL A O 1
ATOM 890 N N . ILE A 1 114 ? -6.053 -5.726 12.891 1.00 86.50 114 ILE A N 1
ATOM 891 C CA . ILE A 1 114 ? -6.629 -7.082 12.844 1.00 86.50 114 ILE A CA 1
ATOM 892 C C . ILE A 1 114 ? -7.142 -7.514 14.224 1.00 86.50 114 ILE A C 1
ATOM 894 O O . ILE A 1 114 ? -8.179 -8.173 14.319 1.00 86.50 114 ILE A O 1
ATOM 898 N N . ARG A 1 115 ? -6.433 -7.172 15.308 1.00 85.75 115 ARG A N 1
ATOM 899 C CA . ARG A 1 115 ? -6.874 -7.476 16.677 1.00 85.75 115 ARG A CA 1
ATOM 900 C C . ARG A 1 115 ? -8.163 -6.736 17.018 1.00 85.75 115 ARG A C 1
ATOM 902 O O . ARG A 1 115 ? -9.046 -7.356 17.600 1.00 85.75 115 ARG A O 1
ATOM 909 N N . GLN A 1 116 ? -8.262 -5.458 16.658 1.00 83.88 116 GLN A N 1
ATOM 910 C CA . GLN A 1 116 ? -9.452 -4.633 16.877 1.00 83.88 116 GLN A CA 1
ATOM 911 C C . GLN A 1 116 ? -10.637 -5.118 16.034 1.00 83.88 116 GLN A C 1
ATOM 913 O O . GLN A 1 116 ? -11.731 -5.284 16.554 1.00 83.88 116 GLN A O 1
ATOM 918 N N . ALA A 1 117 ? -10.407 -5.472 14.769 1.00 82.06 117 ALA A N 1
ATOM 919 C CA . ALA A 1 117 ? -11.444 -6.018 13.891 1.00 82.06 117 ALA A CA 1
ATOM 920 C C . ALA A 1 117 ? -11.993 -7.383 14.358 1.00 82.06 117 ALA A C 1
ATOM 922 O O . ALA A 1 117 ? -13.058 -7.811 13.921 1.00 82.06 117 ALA A O 1
ATOM 923 N N . ARG A 1 118 ? -11.260 -8.090 15.226 1.00 81.25 118 ARG A N 1
ATOM 924 C CA . ARG A 1 118 ? -11.651 -9.387 15.801 1.00 81.25 118 ARG A CA 1
ATOM 925 C C . ARG A 1 118 ? -12.253 -9.280 17.196 1.00 81.25 118 ARG A C 1
ATOM 927 O O . ARG A 1 118 ? -12.441 -10.319 17.822 1.00 81.25 118 ARG A O 1
ATOM 934 N N . VAL A 1 119 ? -12.508 -8.084 17.720 1.00 82.25 119 VAL A N 1
ATOM 935 C CA . VAL A 1 119 ? -13.227 -7.919 18.989 1.00 82.25 119 VAL A CA 1
ATOM 936 C C . VAL A 1 119 ? -14.593 -7.300 18.742 1.00 82.25 119 VAL A C 1
ATOM 938 O O . VAL A 1 119 ? -14.742 -6.443 17.876 1.00 82.25 119 VAL A O 1
ATOM 941 N N . ASP A 1 120 ? -15.598 -7.772 19.472 1.00 78.19 120 ASP A N 1
ATOM 942 C CA . ASP A 1 120 ? -16.921 -7.152 19.474 1.00 78.19 120 ASP A CA 1
ATOM 943 C C . ASP A 1 120 ? -16.998 -5.979 20.470 1.00 78.19 120 ASP A C 1
ATOM 945 O O . ASP A 1 120 ? -16.043 -5.674 21.189 1.00 78.19 120 ASP A O 1
ATOM 949 N N . GLU A 1 121 ? -18.158 -5.321 20.540 1.00 73.06 121 GLU A N 1
ATOM 950 C CA . GLU A 1 121 ? -18.416 -4.193 21.450 1.00 73.06 121 GLU A CA 1
ATOM 951 C C . GLU A 1 121 ? -18.239 -4.549 22.939 1.00 73.06 121 GLU A C 1
ATOM 953 O O . GLU A 1 121 ? -18.057 -3.665 23.777 1.00 73.06 121 GLU A O 1
ATOM 958 N N . SER A 1 122 ? -18.286 -5.840 23.286 1.00 76.38 122 SER A N 1
ATOM 959 C CA . SER A 1 122 ? -18.065 -6.341 24.646 1.00 76.38 122 SER A CA 1
ATOM 960 C C . SER A 1 122 ? -16.596 -6.663 24.947 1.00 76.38 122 SER A C 1
ATOM 962 O O . SER A 1 122 ? -16.256 -6.972 26.090 1.00 76.38 122 SER A O 1
ATOM 964 N N . GLY A 1 123 ? -15.713 -6.528 23.952 1.00 70.75 123 GLY A N 1
ATOM 965 C CA . GLY A 1 123 ? -14.284 -6.817 24.056 1.00 70.75 123 GLY A CA 1
ATOM 966 C C . GLY A 1 123 ? -13.940 -8.301 23.907 1.00 70.75 123 GLY A C 1
ATOM 967 O O . GLY A 1 123 ? -12.793 -8.688 24.147 1.00 70.75 123 GLY A O 1
ATOM 968 N N . GLU A 1 124 ? -14.906 -9.133 23.514 1.00 80.19 124 GLU A N 1
ATOM 969 C CA . GLU A 1 124 ? -14.715 -10.566 23.315 1.00 80.19 124 GLU A CA 1
ATOM 970 C C . GLU A 1 124 ? -14.216 -10.860 21.897 1.00 80.19 124 GLU A C 1
ATOM 972 O O . GLU A 1 124 ? -14.581 -10.193 20.930 1.00 80.19 124 GLU A O 1
ATOM 977 N N . ARG A 1 125 ? -13.349 -11.871 21.759 1.00 77.31 125 ARG A N 1
ATOM 978 C CA . ARG A 1 125 ? -12.761 -12.232 20.459 1.00 77.31 125 ARG A CA 1
ATOM 979 C C . ARG A 1 125 ? -13.736 -13.032 19.600 1.00 77.31 125 ARG A C 1
ATOM 981 O O . ARG A 1 125 ? -14.179 -14.106 20.008 1.00 77.31 125 ARG A O 1
ATOM 988 N N . THR A 1 126 ? -13.960 -12.584 18.371 1.00 75.38 126 THR A N 1
ATOM 989 C CA . THR A 1 126 ? -14.711 -13.305 17.345 1.00 75.38 126 THR A CA 1
ATOM 990 C C . THR A 1 126 ? -13.792 -14.282 16.597 1.00 75.38 126 THR A C 1
ATOM 992 O O . THR A 1 126 ? -12.721 -13.929 16.099 1.00 75.38 126 THR A O 1
ATOM 995 N N . TRP A 1 127 ? -14.197 -15.555 16.554 1.00 67.19 127 TRP A N 1
ATOM 996 C CA . TRP A 1 127 ? -13.496 -16.644 15.861 1.00 67.19 127 TRP A CA 1
ATOM 997 C C . TRP A 1 127 ? -14.415 -17.210 14.776 1.00 67.19 127 TRP A C 1
ATOM 999 O O . TRP A 1 127 ? -14.969 -18.293 14.946 1.00 67.19 127 TRP A O 1
ATOM 1009 N N . ASN A 1 128 ? -14.634 -16.454 13.702 1.00 54.81 128 ASN A N 1
ATOM 1010 C CA . ASN A 1 128 ? -15.385 -16.922 12.533 1.00 54.81 128 ASN A CA 1
ATOM 1011 C C . ASN A 1 128 ? -14.467 -17.034 11.319 1.00 54.81 128 ASN A C 1
ATOM 1013 O O . ASN A 1 128 ? -13.565 -16.175 11.190 1.00 54.81 128 ASN A O 1
#

Secondary structure (DSSP, 8-state):
----------PPPHHHHHTTSPPP----SGGGS-HHHHHHHHHHHHH---SS-GGG---SS--HHHHHT-EEEEEE-TTS-EEEEESEEEEEETTTEEEEEETTTTHHHHHHHHHHHTB-TTSPBP--